Protein AF-A0A559JJ07-F1 (afdb_monomer_lite)

pLDDT: mean 85.19, std 14.71, range [38.12, 97.06]

Secondary structure (DSSP, 8-state):
------SS-EEEEEE-TTSSEEEETTEEEE--TT-EES--STTPPPPPTTTB-SS--TT-EEEEE-SS-GGGSEEE-SEEEEEEPPP-

Structure (mmCIF, N/CA/C/O backbone):
data_AF-A0A559JJ07-F1
#
_entry.id   AF-A0A559JJ07-F1
#
loop_
_atom_site.group_PDB
_atom_site.id
_atom_site.type_symbol
_atom_site.label_atom_id
_atom_site.label_alt_id
_atom_site.label_comp_id
_atom_site.label_asym_id
_atom_site.label_entity_id
_atom_site.label_seq_id
_atom_site.pdbx_PDB_ins_code
_atom_site.Cartn_x
_atom_site.Cartn_y
_atom_site.Cartn_z
_atom_site.occupancy
_atom_site.B_iso_or_equiv
_atom_site.auth_seq_id
_atom_site.auth_comp_id
_atom_site.auth_asym_id
_atom_site.auth_atom_id
_atom_site.pdbx_PDB_model_num
ATOM 1 N N . MET A 1 1 ? 9.954 -14.310 -11.085 1.00 41.25 1 MET A N 1
ATOM 2 C CA . MET A 1 1 ? 8.523 -13.990 -11.253 1.00 41.25 1 MET A C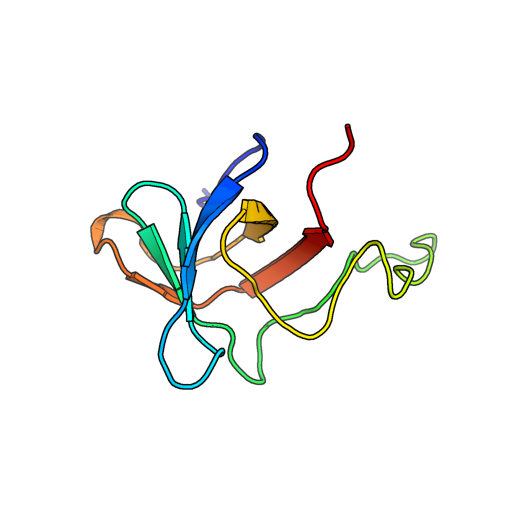A 1
ATOM 3 C C . MET A 1 1 ? 8.213 -12.942 -10.206 1.00 41.25 1 MET A C 1
ATOM 5 O O . MET A 1 1 ? 8.477 -13.205 -9.043 1.00 41.25 1 MET A O 1
ATOM 9 N N . TYR A 1 2 ? 7.826 -11.737 -10.616 1.00 41.03 2 TYR A N 1
ATOM 10 C CA . TYR A 1 2 ? 7.390 -10.699 -9.682 1.00 41.03 2 TYR A CA 1
ATOM 11 C C . TYR A 1 2 ? 5.932 -11.004 -9.338 1.00 41.03 2 TYR A C 1
ATOM 13 O O . TYR A 1 2 ? 5.136 -11.171 -10.258 1.00 41.03 2 TYR A O 1
ATOM 21 N N . ASN A 1 3 ? 5.598 -11.145 -8.054 1.00 43.53 3 ASN A N 1
ATOM 22 C CA . ASN A 1 3 ? 4.214 -11.327 -7.624 1.00 43.53 3 ASN A CA 1
ATOM 23 C C . ASN A 1 3 ? 3.509 -9.970 -7.662 1.00 43.53 3 ASN A C 1
ATOM 25 O O . ASN A 1 3 ? 3.399 -9.268 -6.663 1.00 43.53 3 ASN A O 1
ATOM 29 N N . SER A 1 4 ? 3.063 -9.570 -8.844 1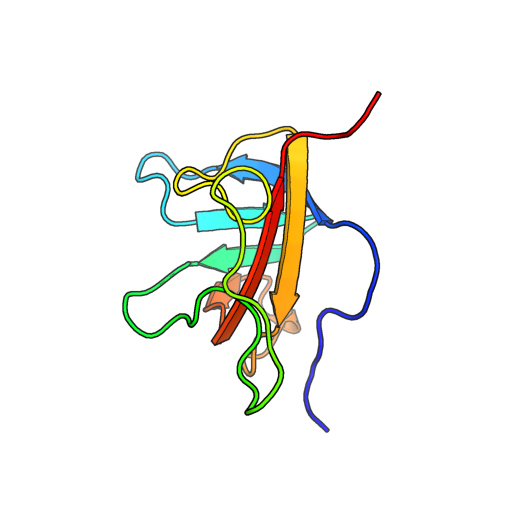.00 47.88 4 SER A N 1
ATOM 30 C CA . SER A 1 4 ? 2.143 -8.457 -9.001 1.00 47.88 4 SER A CA 1
ATOM 31 C C . SER A 1 4 ? 0.794 -8.839 -8.371 1.00 47.88 4 SER A C 1
ATOM 33 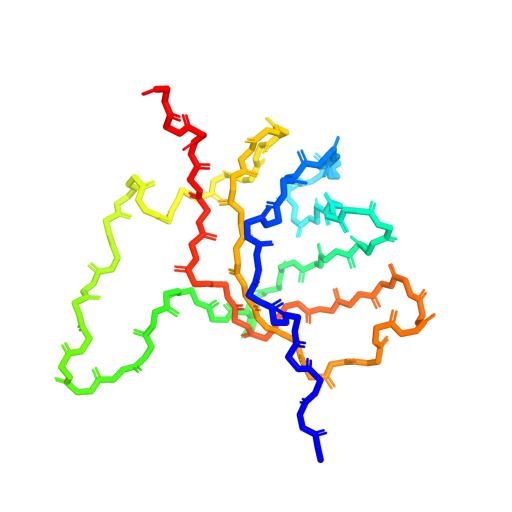O O . SER A 1 4 ? 0.252 -9.908 -8.648 1.00 47.88 4 SER A O 1
ATOM 35 N N . PHE A 1 5 ?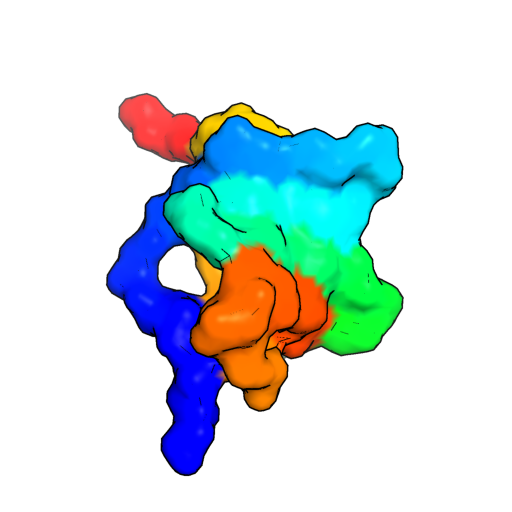 0.227 -7.973 -7.521 1.00 52.31 5 PHE A N 1
ATOM 36 C CA . PHE A 1 5 ? -1.211 -8.024 -7.235 1.00 52.31 5 PHE A CA 1
ATOM 37 C C . PHE A 1 5 ? -1.892 -7.482 -8.500 1.00 52.31 5 PHE A C 1
ATOM 39 O O . PHE A 1 5 ? -2.168 -6.290 -8.620 1.00 52.31 5 PHE A O 1
ATOM 46 N N . GLU A 1 6 ? -1.975 -8.320 -9.539 1.00 48.50 6 GLU A N 1
ATOM 47 C CA . GLU A 1 6 ? -2.452 -7.880 -10.844 1.00 48.50 6 GLU A CA 1
ATOM 48 C C . GLU A 1 6 ? -3.926 -7.507 -10.783 1.00 48.50 6 GLU A C 1
ATOM 50 O O . GLU A 1 6 ? -4.801 -8.336 -10.555 1.00 48.50 6 GLU A O 1
ATOM 55 N N . HIS A 1 7 ? -4.148 -6.226 -11.070 1.00 39.09 7 HIS A N 1
ATOM 56 C CA . HIS A 1 7 ? -5.130 -5.795 -12.051 1.00 39.09 7 HIS A CA 1
ATOM 57 C C . HIS A 1 7 ? -6.562 -6.237 -11.750 1.00 39.09 7 HIS A C 1
ATOM 59 O O . HIS A 1 7 ? -7.140 -7.017 -12.494 1.00 39.09 7 HIS A O 1
ATOM 65 N N . ASN A 1 8 ? -7.123 -5.719 -10.660 1.00 38.12 8 ASN A N 1
ATOM 66 C CA . ASN A 1 8 ? -8.529 -5.326 -10.561 1.00 38.12 8 ASN A CA 1
ATOM 67 C C . ASN A 1 8 ? -8.715 -4.595 -9.231 1.00 38.12 8 ASN A C 1
ATOM 69 O O . ASN A 1 8 ? -8.588 -5.212 -8.177 1.00 38.12 8 ASN A O 1
ATOM 73 N N . ASP A 1 9 ? -8.947 -3.286 -9.310 1.00 60.97 9 ASP A N 1
ATOM 74 C CA . ASP A 1 9 ? -9.681 -2.452 -8.353 1.00 60.97 9 ASP A CA 1
ATOM 75 C C . ASP A 1 9 ? -9.825 -3.043 -6.946 1.00 60.97 9 ASP A C 1
ATOM 77 O O . ASP A 1 9 ? -10.896 -3.495 -6.530 1.00 60.97 9 ASP A O 1
ATOM 81 N N . GLY A 1 10 ? -8.717 -3.060 -6.205 1.00 78.94 10 GLY A N 1
ATOM 82 C CA . GLY A 1 10 ? -8.736 -3.490 -4.824 1.00 78.94 10 GLY A CA 1
ATOM 83 C C . GLY A 1 10 ? -9.613 -2.535 -4.035 1.00 78.94 10 GLY A C 1
ATOM 84 O O . GLY A 1 10 ? -9.260 -1.372 -3.880 1.00 78.94 10 GLY A O 1
ATOM 85 N N . VAL A 1 11 ? -10.763 -2.995 -3.548 1.00 91.88 11 VAL A N 1
ATOM 86 C CA . VAL A 1 11 ? -11.591 -2.176 -2.662 1.00 91.88 11 VAL A CA 1
ATOM 87 C C . VAL A 1 11 ? -11.046 -2.323 -1.253 1.00 91.88 11 VAL A C 1
ATOM 89 O O . VAL A 1 11 ? -10.982 -3.433 -0.716 1.00 91.88 11 VAL A O 1
ATOM 92 N N . ILE A 1 12 ? -10.671 -1.205 -0.642 1.00 94.50 12 ILE A N 1
ATOM 93 C CA . ILE A 1 12 ? -10.246 -1.196 0.753 1.00 94.50 12 ILE A CA 1
ATOM 94 C C . ILE A 1 12 ? -11.437 -1.573 1.631 1.00 94.50 12 ILE A C 1
ATOM 96 O O . ILE A 1 12 ? -12.419 -0.834 1.709 1.00 94.50 12 ILE A O 1
ATOM 100 N N . SER A 1 13 ? -11.352 -2.710 2.314 1.00 95.94 13 SER A N 1
ATOM 101 C CA . SER A 1 13 ? -12.392 -3.168 3.241 1.00 95.94 13 SER A CA 1
ATOM 102 C C . SER A 1 13 ? -12.138 -2.717 4.676 1.00 95.94 13 SER A C 1
ATOM 104 O O . SER A 1 13 ? -13.072 -2.602 5.463 1.00 95.94 13 SER A O 1
ATOM 106 N N . GLU A 1 14 ? -10.877 -2.474 5.029 1.00 96.75 14 GLU A N 1
ATOM 107 C CA . GLU A 1 14 ? -10.458 -2.099 6.378 1.00 96.75 14 GLU A CA 1
ATOM 108 C C . GLU A 1 14 ? -9.206 -1.221 6.320 1.00 96.75 14 GLU A C 1
ATOM 110 O O . GLU A 1 14 ? -8.375 -1.387 5.428 1.00 96.75 14 GLU A O 1
ATOM 115 N N . VAL A 1 15 ? -9.063 -0.300 7.274 1.00 97.06 15 VAL A N 1
ATOM 116 C CA . VAL A 1 15 ? -7.879 0.552 7.445 1.00 97.06 15 VAL A CA 1
ATOM 117 C C . VAL A 1 15 ? -7.434 0.459 8.901 1.00 97.06 15 VAL A C 1
ATOM 119 O O . VAL A 1 15 ? -8.266 0.493 9.809 1.00 97.06 15 VAL A O 1
ATOM 122 N N . SER A 1 16 ? -6.131 0.324 9.134 1.00 96.62 16 SER A N 1
ATOM 123 C CA . SER A 1 16 ? -5.561 0.296 10.479 1.00 96.62 16 SER A CA 1
ATOM 124 C C . SER A 1 16 ? -5.760 1.631 11.200 1.00 96.62 16 SER A C 1
ATOM 126 O O . SER A 1 16 ? -5.889 2.687 10.586 1.00 96.62 16 SER A O 1
ATOM 128 N N . ALA A 1 17 ? -5.724 1.605 12.533 1.00 94.62 17 ALA A N 1
ATOM 129 C CA . ALA A 1 17 ? -5.917 2.805 13.351 1.00 94.62 17 ALA A CA 1
ATOM 130 C C . ALA A 1 17 ? -4.880 3.918 13.090 1.00 94.62 17 ALA A C 1
ATOM 132 O O . ALA A 1 17 ? -5.164 5.087 13.335 1.00 94.62 17 ALA A O 1
ATOM 133 N N . ASP A 1 18 ? -3.685 3.567 12.605 1.00 93.75 18 ASP A N 1
ATOM 134 C CA . ASP A 1 18 ? -2.631 4.520 12.240 1.00 93.75 18 ASP A CA 1
ATOM 135 C C . ASP A 1 18 ? -2.716 5.012 10.783 1.00 93.75 18 ASP A C 1
ATOM 137 O O . ASP A 1 18 ? -1.905 5.844 10.377 1.00 93.75 18 ASP A O 1
ATOM 141 N N . GLY A 1 19 ? -3.669 4.501 9.995 1.00 93.88 19 GLY A N 1
ATOM 142 C CA . GLY A 1 19 ? -3.874 4.860 8.590 1.00 93.88 19 GLY A CA 1
ATOM 143 C C . GLY A 1 19 ? -2.778 4.384 7.632 1.00 93.88 19 GLY A C 1
ATOM 144 O O . GLY A 1 19 ? -2.808 4.745 6.458 1.00 93.88 19 GLY A O 1
ATOM 145 N N . LYS A 1 20 ? -1.800 3.602 8.107 1.00 94.75 20 LYS A N 1
ATOM 146 C CA . LYS A 1 20 ? -0.649 3.156 7.301 1.00 94.75 20 LYS A CA 1
ATOM 147 C C . LYS A 1 20 ? -0.842 1.791 6.674 1.00 94.75 20 LYS A C 1
ATOM 149 O O . LYS A 1 20 ? -0.067 1.420 5.802 1.00 94.75 20 LYS A O 1
ATOM 154 N N . SER A 1 21 ? -1.834 1.033 7.124 1.00 96.06 21 SER A N 1
ATOM 155 C CA . SER A 1 21 ? -2.147 -0.274 6.568 1.00 96.06 21 SER A CA 1
ATOM 156 C C . SER A 1 21 ? -3.609 -0.346 6.175 1.00 96.06 21 SER A C 1
ATOM 158 O O . SER A 1 21 ? -4.476 0.241 6.820 1.00 96.06 21 SER A O 1
ATOM 160 N N . PHE A 1 22 ? -3.894 -1.100 5.128 1.00 96.06 22 PHE A N 1
ATOM 161 C CA . PHE A 1 22 ? -5.250 -1.319 4.661 1.00 96.06 22 PHE A CA 1
ATOM 162 C C . PHE A 1 22 ? -5.416 -2.748 4.161 1.00 96.06 22 PHE A C 1
ATOM 164 O O . PHE A 1 22 ? -4.448 -3.407 3.774 1.00 96.06 22 PHE A O 1
ATOM 171 N N . LYS A 1 23 ? -6.651 -3.241 4.191 1.00 94.81 23 LYS A N 1
ATOM 172 C CA . LYS A 1 23 ? -6.995 -4.587 3.743 1.00 94.81 23 LYS A CA 1
ATOM 173 C C . LYS A 1 23 ? -7.689 -4.536 2.388 1.00 94.81 23 LYS A C 1
ATOM 175 O O . LYS A 1 23 ? -8.658 -3.796 2.224 1.00 94.81 23 LYS A O 1
ATOM 180 N N . VAL A 1 24 ? -7.212 -5.347 1.448 1.00 91.62 24 VAL A N 1
ATOM 181 C CA . VAL A 1 24 ? -7.839 -5.597 0.144 1.00 91.62 24 VAL A CA 1
ATOM 182 C C . VAL A 1 24 ? -8.097 -7.093 0.029 1.00 91.62 24 VAL A C 1
ATOM 184 O O . VAL A 1 24 ? -7.162 -7.897 0.014 1.00 91.62 24 VAL A O 1
ATOM 187 N N . GLY A 1 25 ? -9.373 -7.480 -0.018 1.00 90.00 25 GLY A N 1
ATOM 188 C CA . GLY A 1 25 ? -9.764 -8.885 0.098 1.00 90.00 25 GLY A CA 1
ATOM 189 C 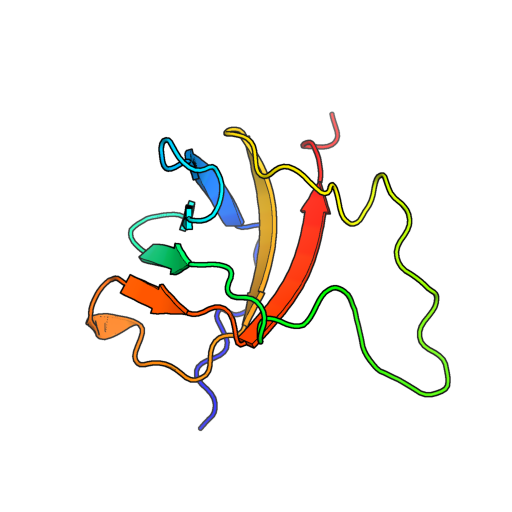C . GLY A 1 25 ? -9.263 -9.484 1.417 1.00 90.00 25 GLY A C 1
ATOM 190 O O . GLY A 1 25 ? -9.634 -9.026 2.500 1.00 90.00 25 GLY A O 1
ATOM 191 N N . ASP A 1 26 ? -8.386 -10.485 1.327 1.00 89.88 26 ASP A N 1
ATOM 192 C CA . ASP A 1 26 ? -7.752 -11.116 2.491 1.00 89.88 26 ASP A CA 1
ATOM 193 C C . ASP A 1 26 ? -6.330 -10.636 2.789 1.00 89.88 26 ASP A C 1
ATOM 195 O O . ASP A 1 26 ? -5.766 -11.006 3.820 1.00 89.88 26 ASP A O 1
ATOM 199 N N . LEU A 1 27 ? -5.774 -9.764 1.948 1.00 91.88 27 LEU A N 1
ATOM 200 C CA . LEU A 1 27 ? -4.412 -9.278 2.095 1.00 91.88 27 LEU A CA 1
ATOM 201 C C . LEU A 1 27 ? -4.372 -7.952 2.857 1.00 91.88 27 LEU A C 1
ATOM 203 O O . LEU A 1 27 ? -5.022 -6.978 2.477 1.00 91.88 27 LEU A O 1
ATOM 207 N N . TRP A 1 28 ? -3.545 -7.901 3.897 1.00 94.94 28 TRP A N 1
ATOM 208 C CA . TRP A 1 28 ? -3.136 -6.657 4.539 1.00 94.94 28 TRP A CA 1
ATOM 209 C C . TRP A 1 28 ? -1.912 -6.073 3.847 1.00 94.94 28 TRP A C 1
ATOM 211 O O . TRP A 1 28 ? -0.885 -6.736 3.701 1.00 94.94 28 TRP A O 1
ATOM 221 N N . VAL A 1 29 ? -2.013 -4.807 3.472 1.00 94.62 29 VAL A N 1
ATOM 222 C CA . VAL A 1 29 ? -0.962 -4.049 2.802 1.00 94.62 29 VAL A CA 1
ATOM 223 C C . VAL A 1 29 ? -0.524 -2.920 3.720 1.00 94.62 29 VAL A C 1
ATOM 225 O O . VAL A 1 29 ? -1.361 -2.163 4.201 1.00 94.62 29 VAL A O 1
ATOM 228 N N . THR A 1 30 ? 0.780 -2.805 3.956 1.00 95.88 30 THR A N 1
ATOM 229 C CA . THR A 1 30 ? 1.386 -1.738 4.763 1.00 95.88 30 THR A CA 1
ATOM 230 C C . THR A 1 30 ? 2.124 -0.766 3.852 1.00 95.88 30 THR A C 1
ATOM 232 O O . THR A 1 30 ? 2.951 -1.175 3.036 1.00 95.88 30 THR A O 1
ATOM 235 N N . VAL A 1 31 ? 1.844 0.524 4.001 1.00 94.88 31 VAL A N 1
ATOM 236 C CA . VAL A 1 31 ? 2.546 1.618 3.332 1.00 94.88 31 VAL A CA 1
ATOM 237 C C . VAL A 1 31 ? 3.659 2.106 4.247 1.00 94.88 31 VAL A C 1
ATOM 239 O O . VAL A 1 31 ? 3.427 2.556 5.373 1.00 94.88 31 VAL A O 1
ATOM 242 N N . THR A 1 32 ? 4.889 2.003 3.762 1.00 94.50 32 THR A N 1
ATOM 243 C CA . THR A 1 32 ? 6.097 2.405 4.481 1.00 94.50 32 THR A CA 1
ATOM 244 C C . THR A 1 32 ? 6.685 3.668 3.845 1.00 94.50 32 THR A C 1
ATOM 246 O O . THR A 1 32 ? 6.287 4.055 2.746 1.00 94.50 32 THR A O 1
ATOM 249 N N . PRO A 1 33 ? 7.664 4.327 4.488 1.00 93.81 33 PRO A N 1
ATOM 250 C CA . PRO A 1 33 ? 8.397 5.428 3.859 1.00 93.81 33 PRO A CA 1
ATOM 251 C C . PRO A 1 33 ? 9.140 5.039 2.568 1.00 93.81 33 PRO A C 1
ATOM 253 O O . PRO A 1 33 ? 9.533 5.919 1.811 1.00 93.81 33 PRO A O 1
ATOM 256 N N . GLU A 1 34 ? 9.358 3.742 2.333 1.00 92.44 34 GLU A N 1
ATOM 257 C CA . GLU A 1 34 ? 10.003 3.212 1.126 1.00 92.44 34 GLU A CA 1
ATOM 258 C C . GLU A 1 34 ? 8.994 2.924 0.007 1.00 92.44 34 GLU A C 1
ATOM 260 O O . GLU A 1 34 ? 9.388 2.757 -1.150 1.00 92.44 34 GLU A O 1
ATOM 265 N N . THR A 1 35 ? 7.699 2.872 0.337 1.00 92.06 35 THR A N 1
ATOM 266 C CA . THR A 1 35 ? 6.632 2.682 -0.640 1.00 92.06 35 THR A CA 1
ATOM 267 C C . THR A 1 35 ? 6.609 3.862 -1.596 1.00 92.06 35 THR A C 1
ATOM 269 O O . THR A 1 35 ? 6.421 5.017 -1.207 1.00 92.06 35 THR A O 1
ATOM 272 N N . LYS A 1 36 ? 6.773 3.561 -2.879 1.00 91.31 36 LYS A N 1
ATOM 273 C CA . LYS A 1 36 ? 6.634 4.554 -3.934 1.00 91.31 36 LYS A CA 1
ATOM 274 C C . LYS A 1 36 ? 5.157 4.886 -4.165 1.00 91.31 36 LYS A C 1
ATOM 276 O O . LYS A 1 36 ? 4.270 4.066 -3.926 1.00 91.31 36 LYS A O 1
ATOM 281 N N . MET A 1 37 ? 4.909 6.111 -4.613 1.00 90.38 37 MET A N 1
ATOM 282 C CA . MET A 1 37 ? 3.572 6.668 -4.787 1.00 90.38 37 MET A CA 1
ATOM 283 C C . MET A 1 37 ? 3.443 7.201 -6.218 1.00 90.38 37 MET A C 1
ATOM 285 O O . MET A 1 37 ? 4.151 8.131 -6.601 1.00 90.38 37 MET A O 1
ATOM 289 N N . GLY A 1 38 ? 2.532 6.620 -6.998 1.00 87.62 38 GLY A N 1
ATOM 290 C CA . GLY A 1 38 ? 2.297 6.937 -8.404 1.00 87.62 38 GLY A CA 1
ATOM 291 C C . GLY A 1 38 ? 3.037 6.018 -9.382 1.00 87.62 38 GLY A C 1
ATOM 292 O O . GLY A 1 38 ? 3.516 4.936 -9.041 1.00 87.62 38 GLY A O 1
ATOM 293 N N . ILE A 1 39 ? 3.086 6.437 -10.646 1.00 82.88 39 ILE A N 1
ATOM 294 C CA . ILE A 1 39 ? 3.795 5.727 -11.717 1.00 82.88 39 ILE A CA 1
ATOM 295 C C . ILE A 1 39 ? 5.115 6.452 -11.991 1.00 82.88 39 ILE A C 1
ATOM 297 O O . ILE A 1 39 ? 5.115 7.649 -12.266 1.00 82.88 39 ILE A O 1
ATOM 301 N N . ASP A 1 40 ? 6.225 5.713 -11.967 1.00 78.75 40 ASP A N 1
ATOM 302 C CA . ASP A 1 40 ? 7.533 6.210 -12.398 1.00 78.75 40 ASP A CA 1
ATOM 303 C C . ASP A 1 40 ? 7.673 6.082 -13.926 1.00 78.75 40 ASP A C 1
ATOM 305 O O . ASP A 1 40 ? 7.363 5.039 -14.507 1.00 78.75 40 ASP A O 1
ATOM 309 N N . GLY A 1 41 ? 8.196 7.112 -14.595 1.00 76.56 41 GLY A N 1
ATOM 310 C CA . GLY A 1 41 ? 8.548 7.037 -16.014 1.00 76.56 41 GLY A CA 1
ATOM 311 C C . GLY A 1 41 ? 8.882 8.399 -16.626 1.00 76.56 41 GLY A C 1
ATOM 312 O O . GLY A 1 41 ? 8.359 9.413 -16.172 1.00 76.56 41 GLY A O 1
ATOM 313 N N . PRO A 1 42 ? 9.711 8.455 -17.686 1.00 78.31 42 PRO A N 1
ATOM 314 C CA . PRO A 1 42 ? 10.115 9.721 -18.310 1.00 78.31 42 PRO A CA 1
ATOM 315 C C . PRO A 1 42 ? 8.940 10.496 -18.928 1.00 78.31 42 PRO A C 1
ATOM 317 O O . PRO A 1 42 ? 9.046 11.694 -19.164 1.00 78.31 42 PRO A O 1
ATOM 320 N N . THR A 1 43 ? 7.827 9.810 -19.193 1.00 85.25 43 THR A N 1
ATOM 321 C CA . THR A 1 43 ? 6.585 10.375 -19.734 1.00 85.25 43 THR A CA 1
ATOM 322 C C . THR A 1 43 ? 5.412 10.248 -18.761 1.00 85.25 43 THR A C 1
ATOM 324 O O . THR A 1 43 ? 4.273 10.490 -19.158 1.00 85.25 43 THR A O 1
ATOM 327 N N . ALA A 1 44 ? 5.649 9.808 -17.520 1.00 82.25 44 ALA A N 1
ATOM 328 C CA . ALA A 1 44 ? 4.586 9.651 -16.539 1.00 82.25 44 ALA A CA 1
ATOM 329 C C . ALA A 1 44 ? 4.119 11.033 -16.068 1.00 82.25 44 ALA A C 1
ATOM 331 O O . ALA A 1 44 ? 4.922 11.865 -15.642 1.00 82.25 44 ALA A O 1
ATOM 332 N N . ALA A 1 45 ? 2.815 11.283 -16.163 1.00 81.06 45 ALA A N 1
ATOM 333 C CA . ALA A 1 45 ? 2.227 12.464 -15.555 1.00 81.06 45 ALA A CA 1
ATOM 334 C C . ALA A 1 45 ? 2.265 12.322 -14.028 1.00 81.06 45 ALA A C 1
ATOM 336 O O . ALA A 1 45 ? 2.104 11.221 -13.497 1.00 81.06 45 ALA A O 1
ATOM 337 N N . ALA A 1 46 ? 2.446 13.442 -13.326 1.00 81.44 46 ALA A N 1
ATOM 338 C CA . ALA A 1 46 ? 2.278 13.449 -11.882 1.00 81.44 46 ALA A CA 1
ATOM 339 C C . ALA A 1 46 ? 0.830 13.041 -11.543 1.00 81.44 46 ALA A C 1
ATOM 341 O O . ALA A 1 46 ? -0.097 13.562 -12.175 1.00 81.44 46 ALA A O 1
ATOM 342 N N . PRO A 1 47 ? 0.616 12.124 -10.583 1.00 83.12 47 PRO A N 1
ATOM 343 C CA . PRO A 1 47 ? -0.730 11.751 -10.173 1.00 83.12 47 PRO A CA 1
ATOM 344 C C . PRO A 1 47 ? -1.450 12.968 -9.583 1.00 83.12 47 PRO A C 1
ATOM 346 O O . PRO A 1 47 ? -0.847 13.769 -8.864 1.00 83.12 47 PRO A O 1
ATOM 349 N N . SER A 1 48 ? -2.743 13.115 -9.880 1.00 86.25 48 SER A N 1
ATOM 350 C CA . SER A 1 48 ? -3.565 14.142 -9.232 1.00 86.25 48 SER A CA 1
ATOM 351 C C . SER A 1 48 ? -3.840 13.777 -7.768 1.00 86.25 48 SER A C 1
ATOM 353 O O . SER A 1 48 ? -3.786 12.606 -7.387 1.00 86.25 48 SER A O 1
ATOM 355 N N . GLU A 1 49 ? -4.186 14.767 -6.936 1.00 86.56 49 GLU A N 1
ATOM 356 C CA . GLU A 1 49 ? -4.572 14.509 -5.536 1.00 86.56 49 GLU A CA 1
ATOM 357 C C . GLU A 1 49 ? -5.836 13.640 -5.422 1.00 86.56 49 GLU A C 1
ATOM 359 O O . GLU A 1 49 ? -6.019 12.942 -4.428 1.00 86.56 49 GLU A O 1
ATOM 364 N N . GLU A 1 50 ? -6.690 13.648 -6.449 1.00 86.69 50 GLU A N 1
ATOM 365 C CA . GLU A 1 50 ? -7.861 12.772 -6.537 1.00 86.69 50 GLU A CA 1
ATOM 366 C C . GLU A 1 50 ? -7.485 11.340 -6.926 1.00 86.69 50 GLU A C 1
ATOM 368 O O . GLU A 1 50 ? -8.093 10.397 -6.421 1.00 86.69 50 GLU A O 1
ATOM 373 N N . GLN A 1 51 ? -6.483 11.180 -7.800 1.00 87.25 51 GLN A N 1
ATOM 374 C CA . GLN A 1 51 ? -5.988 9.881 -8.254 1.00 87.25 51 GLN A CA 1
ATOM 375 C C . GLN A 1 51 ? -5.192 9.155 -7.162 1.00 87.25 51 GLN A C 1
ATOM 377 O O . GLN A 1 51 ? -5.189 7.923 -7.088 1.00 87.25 51 GLN A O 1
ATOM 382 N N . LEU A 1 52 ? -4.486 9.919 -6.331 1.00 91.31 52 LEU A N 1
ATOM 383 C CA . LEU A 1 52 ? -3.627 9.401 -5.280 1.00 91.31 52 LEU A CA 1
ATOM 384 C C . LEU A 1 52 ? -3.876 10.158 -3.978 1.00 91.31 52 LEU A C 1
ATOM 386 O O . LEU A 1 52 ? -3.068 10.979 -3.534 1.00 91.31 52 LEU A O 1
ATOM 390 N N . GLN A 1 53 ? -5.022 9.869 -3.365 1.00 92.25 53 GLN A N 1
ATOM 391 C CA . GLN A 1 53 ? -5.391 10.448 -2.082 1.00 92.25 53 GLN A CA 1
ATOM 392 C C . GLN A 1 53 ? -4.365 10.057 -1.012 1.00 92.25 53 GLN A C 1
ATOM 394 O O . GLN A 1 53 ? -3.930 8.907 -0.927 1.00 92.25 53 GLN A O 1
ATOM 399 N N . LYS A 1 54 ? -3.987 11.022 -0.167 1.00 88.81 54 LYS A N 1
ATOM 400 C CA . LYS A 1 54 ? -2.989 10.821 0.902 1.00 88.81 54 LYS A CA 1
ATOM 401 C C . LYS A 1 54 ? -3.489 9.899 2.015 1.00 88.81 54 LYS A C 1
ATOM 403 O O . LYS A 1 54 ? -2.689 9.251 2.679 1.00 88.81 54 LYS A O 1
ATOM 408 N N . GLU A 1 55 ? -4.799 9.877 2.231 1.00 92.88 55 GLU A N 1
ATOM 409 C CA . GLU A 1 55 ? -5.452 9.050 3.240 1.00 92.88 55 GLU A CA 1
ATOM 410 C C . GLU A 1 55 ? -6.109 7.846 2.568 1.00 92.88 55 GLU A C 1
ATOM 412 O O . GLU A 1 55 ? -6.904 8.012 1.645 1.00 92.88 55 GLU A O 1
ATOM 417 N N . PHE A 1 56 ? -5.820 6.645 3.060 1.00 94.81 56 PHE A N 1
ATOM 418 C CA . PHE A 1 56 ? -6.530 5.433 2.664 1.00 94.81 56 PHE A CA 1
ATOM 419 C C . PHE A 1 56 ? -7.835 5.326 3.449 1.00 94.81 56 PHE A C 1
ATOM 421 O O . PHE A 1 56 ? -7.842 5.466 4.675 1.00 94.81 56 PHE A O 1
ATOM 428 N N . LYS A 1 57 ? -8.949 5.088 2.754 1.00 95.50 57 LYS A N 1
ATOM 429 C CA . LYS A 1 57 ? -10.284 4.994 3.361 1.00 95.50 57 LYS A CA 1
ATOM 430 C C . LYS A 1 57 ? -10.999 3.739 2.900 1.00 95.50 57 LYS A C 1
ATOM 432 O O . LYS A 1 57 ? -10.844 3.298 1.764 1.00 95.50 57 LYS A O 1
ATOM 437 N N . VAL A 1 58 ? -11.833 3.192 3.783 1.00 95.50 58 VAL A N 1
ATOM 438 C CA . VAL A 1 58 ? -12.735 2.090 3.430 1.00 95.50 58 VAL A CA 1
ATOM 439 C C . VAL A 1 58 ? -13.606 2.508 2.245 1.00 95.50 58 VAL A C 1
ATOM 441 O O . VAL A 1 58 ? -14.173 3.601 2.233 1.00 95.50 58 VAL A O 1
ATOM 444 N N . GLY A 1 59 ? -13.684 1.636 1.244 1.00 93.56 59 GLY A N 1
ATOM 445 C CA . GLY A 1 59 ? -14.370 1.870 -0.021 1.00 93.56 59 GLY A CA 1
ATOM 446 C C . GLY A 1 59 ? -13.501 2.489 -1.115 1.00 93.56 59 GLY A C 1
ATOM 447 O O . GLY A 1 59 ? -13.950 2.517 -2.256 1.00 93.56 59 GLY A O 1
ATOM 448 N N . ASN A 1 60 ? -12.282 2.963 -0.822 1.00 94.00 60 ASN A N 1
ATOM 449 C CA . ASN A 1 60 ? -11.376 3.420 -1.876 1.00 94.00 60 ASN A CA 1
ATOM 450 C C . ASN A 1 60 ? -10.973 2.271 -2.802 1.00 94.00 60 ASN A C 1
ATOM 452 O O . ASN A 1 60 ? -10.804 1.133 -2.363 1.00 94.00 60 ASN A O 1
ATOM 456 N N . ILE A 1 61 ? -10.788 2.613 -4.073 1.00 92.25 61 ILE A N 1
ATOM 457 C CA . ILE A 1 61 ? -10.186 1.769 -5.092 1.00 92.25 61 ILE A CA 1
ATOM 458 C C . ILE A 1 61 ? -8.683 2.021 -5.065 1.00 92.25 61 ILE A C 1
ATOM 460 O O . ILE A 1 61 ? -8.228 3.144 -5.304 1.00 92.25 61 ILE A O 1
ATOM 464 N N . VAL A 1 62 ? -7.927 0.976 -4.744 1.00 91.88 62 VAL A N 1
ATOM 465 C CA . VAL A 1 62 ? -6.472 1.006 -4.628 1.00 91.88 62 VAL A CA 1
ATOM 466 C C . VAL A 1 62 ? -5.851 -0.031 -5.552 1.00 91.88 62 VAL A C 1
ATOM 468 O O . VAL A 1 62 ? -6.358 -1.138 -5.745 1.00 91.88 62 VAL A O 1
ATOM 471 N N . SER A 1 63 ? -4.708 0.328 -6.114 1.00 89.31 63 SER A N 1
ATOM 472 C CA . SER A 1 63 ? -3.883 -0.557 -6.920 1.00 89.31 63 SER A CA 1
ATOM 473 C C . SER A 1 63 ? -2.418 -0.288 -6.637 1.00 89.31 63 SER A C 1
ATOM 475 O O . SER A 1 63 ? -2.005 0.822 -6.292 1.00 89.31 63 SER A O 1
ATOM 477 N N . GLY A 1 64 ? -1.615 -1.329 -6.774 1.00 88.94 64 GLY A N 1
ATOM 478 C CA . GLY A 1 64 ? -0.210 -1.290 -6.426 1.00 88.94 64 GLY A CA 1
ATOM 479 C C . GLY A 1 64 ? 0.454 -2.622 -6.701 1.00 88.94 64 GLY A C 1
ATOM 480 O O . GLY A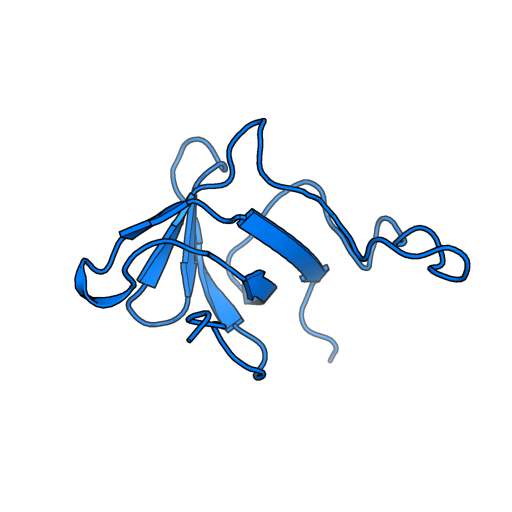 1 64 ? -0.161 -3.551 -7.225 1.00 88.94 64 GLY A O 1
ATOM 481 N N . PHE A 1 65 ? 1.717 -2.720 -6.319 1.00 87.25 65 PHE A N 1
ATOM 482 C CA . PHE A 1 65 ? 2.422 -3.988 -6.301 1.00 87.25 65 PHE A CA 1
ATOM 483 C C . PHE A 1 65 ? 3.298 -4.107 -5.061 1.00 87.25 65 PHE A C 1
ATOM 485 O O . PHE A 1 65 ? 3.692 -3.118 -4.434 1.00 87.25 65 PHE A O 1
ATOM 492 N N . THR A 1 66 ? 3.616 -5.350 -4.735 1.00 87.94 66 THR A N 1
ATOM 493 C CA . THR A 1 66 ? 4.572 -5.721 -3.702 1.00 87.94 66 THR A CA 1
ATOM 494 C C . THR A 1 66 ? 5.565 -6.722 -4.282 1.00 87.94 66 THR A C 1
ATOM 496 O O . THR A 1 66 ? 5.263 -7.429 -5.242 1.00 87.94 66 THR A O 1
ATOM 499 N N . THR A 1 67 ? 6.765 -6.769 -3.724 1.00 88.31 67 THR A N 1
ATOM 500 C CA . THR A 1 67 ? 7.736 -7.841 -3.968 1.00 88.31 67 THR A CA 1
ATOM 501 C C . THR A 1 67 ? 7.716 -8.911 -2.881 1.00 88.31 67 THR A C 1
ATOM 503 O O . THR A 1 67 ? 8.431 -9.904 -3.006 1.00 88.31 67 THR A O 1
ATOM 506 N N . ASP A 1 68 ? 6.931 -8.706 -1.825 1.00 87.38 68 ASP A N 1
ATOM 507 C CA . ASP A 1 68 ? 6.834 -9.620 -0.694 1.00 87.38 68 ASP A CA 1
ATOM 508 C C . ASP A 1 68 ? 5.979 -10.849 -1.043 1.00 87.38 68 ASP A C 1
ATOM 510 O O . ASP A 1 68 ? 5.200 -10.868 -2.003 1.00 87.38 68 ASP A O 1
ATOM 514 N N . ASP A 1 69 ? 6.108 -11.898 -0.231 1.00 86.56 69 ASP A N 1
ATOM 515 C CA . ASP A 1 69 ? 5.273 -13.087 -0.356 1.00 86.56 69 ASP A CA 1
ATOM 516 C C . ASP A 1 69 ? 3.855 -12.840 0.186 1.00 86.56 69 ASP A C 1
ATOM 518 O O . ASP A 1 69 ? 3.610 -12.785 1.396 1.00 86.56 69 ASP A O 1
ATOM 522 N N . VAL A 1 70 ? 2.902 -12.748 -0.742 1.00 85.50 70 VAL A N 1
ATOM 523 C CA . VAL A 1 70 ? 1.471 -12.552 -0.471 1.00 85.50 70 VAL A CA 1
ATOM 524 C C . VAL A 1 70 ? 0.821 -13.727 0.261 1.00 85.50 70 VAL A C 1
ATOM 526 O O . VAL A 1 70 ? -0.232 -13.543 0.871 1.00 85.50 70 VAL A O 1
ATOM 529 N N . SER A 1 71 ? 1.428 -14.921 0.251 1.00 85.50 71 SER A N 1
ATOM 530 C CA . SER A 1 71 ? 0.872 -16.108 0.919 1.00 85.50 71 SER A CA 1
ATOM 531 C C . SER A 1 71 ? 0.783 -15.950 2.442 1.00 85.50 71 SER A C 1
ATOM 533 O O . SER A 1 71 ? -0.038 -16.591 3.096 1.00 85.50 71 SER A O 1
ATOM 535 N N . SER A 1 72 ? 1.578 -15.037 3.003 1.00 86.50 72 SER A N 1
ATOM 536 C CA . SER A 1 72 ? 1.564 -14.670 4.420 1.00 86.50 72 SER A CA 1
ATOM 537 C C . SER A 1 72 ? 0.315 -13.883 4.850 1.00 86.50 72 SER A C 1
ATOM 539 O O . SER A 1 72 ? 0.072 -13.719 6.048 1.00 86.50 72 SER A O 1
ATOM 541 N N . GLY A 1 73 ? -0.462 -13.356 3.894 1.00 88.44 73 GLY A N 1
ATOM 542 C CA . GLY A 1 73 ? -1.605 -12.478 4.150 1.00 88.44 73 GLY A CA 1
ATOM 543 C C . GLY A 1 73 ? -1.227 -11.056 4.586 1.00 88.44 73 GLY A C 1
ATOM 544 O O . GLY A 1 73 ? -2.122 -10.248 4.838 1.00 88.44 73 GLY A O 1
ATOM 545 N N . LYS A 1 74 ? 0.071 -10.727 4.679 1.00 92.94 74 LYS A N 1
ATOM 546 C CA . LYS A 1 74 ? 0.575 -9.401 5.064 1.00 92.94 74 LYS A CA 1
ATOM 547 C C . LYS A 1 74 ? 1.797 -9.023 4.239 1.00 92.94 74 LYS A C 1
ATOM 549 O O . LYS A 1 74 ? 2.779 -9.753 4.232 1.00 92.94 74 LYS A O 1
ATOM 554 N N . VAL A 1 75 ? 1.771 -7.858 3.609 1.00 93.38 75 VAL A N 1
ATOM 555 C CA . VAL A 1 75 ? 2.874 -7.389 2.761 1.00 93.38 75 VAL A CA 1
ATOM 556 C C . VAL A 1 75 ? 3.156 -5.910 2.964 1.00 93.38 75 VAL A C 1
ATOM 558 O O . VAL A 1 75 ? 2.269 -5.142 3.350 1.00 93.38 75 VAL A O 1
ATOM 561 N N . ASN A 1 76 ? 4.375 -5.494 2.637 1.00 94.94 76 ASN A N 1
ATOM 562 C CA . ASN A 1 76 ? 4.693 -4.088 2.431 1.00 94.94 76 ASN A CA 1
ATOM 563 C C . ASN A 1 76 ? 4.466 -3.724 0.964 1.00 94.94 76 ASN A C 1
ATOM 565 O O . ASN A 1 76 ? 4.896 -4.436 0.055 1.00 94.94 76 ASN A O 1
ATOM 569 N N . ALA A 1 77 ? 3.793 -2.608 0.705 1.00 92.94 77 ALA A N 1
ATOM 570 C CA . ALA A 1 77 ? 3.651 -2.104 -0.652 1.00 92.94 77 ALA A CA 1
ATOM 571 C C . ALA A 1 77 ? 5.009 -1.622 -1.173 1.00 92.94 77 ALA A C 1
ATOM 573 O O . ALA A 1 77 ? 5.663 -0.781 -0.555 1.00 92.94 77 ALA A O 1
ATOM 574 N N . THR A 1 78 ? 5.410 -2.103 -2.345 1.00 92.62 78 THR A N 1
ATOM 575 C CA . THR A 1 78 ? 6.577 -1.562 -3.049 1.00 92.62 78 THR A CA 1
ATOM 576 C C . THR A 1 78 ? 6.194 -0.285 -3.790 1.00 92.62 78 THR A C 1
ATOM 578 O O . THR A 1 78 ? 6.948 0.687 -3.788 1.00 92.62 78 THR A O 1
ATOM 581 N N . ASN A 1 79 ? 5.007 -0.261 -4.399 1.00 91.56 79 ASN A N 1
ATOM 582 C CA . ASN A 1 79 ? 4.466 0.928 -5.044 1.00 91.56 79 ASN A CA 1
ATOM 583 C C . ASN A 1 79 ? 2.939 0.924 -4.997 1.00 91.56 79 ASN A C 1
ATOM 585 O O . ASN A 1 79 ? 2.319 -0.120 -5.209 1.00 91.56 79 ASN A O 1
ATOM 589 N N . ILE A 1 80 ? 2.346 2.095 -4.794 1.00 91.69 80 ILE A N 1
ATOM 590 C CA . ILE A 1 80 ? 0.905 2.330 -4.902 1.00 91.69 80 ILE A CA 1
ATOM 591 C C . ILE A 1 80 ? 0.662 3.225 -6.111 1.00 91.69 80 ILE A C 1
ATOM 593 O O . ILE A 1 80 ? 1.155 4.348 -6.165 1.00 91.69 80 ILE A O 1
ATOM 597 N N . TYR A 1 81 ? -0.100 2.736 -7.084 1.00 90.31 81 TYR A N 1
ATOM 598 C CA . TYR A 1 81 ? -0.360 3.449 -8.334 1.00 90.31 81 TYR A CA 1
ATOM 599 C C . TYR A 1 81 ? -1.561 4.394 -8.239 1.00 90.31 81 TYR A C 1
ATOM 601 O O . TYR A 1 81 ? -1.560 5.445 -8.881 1.00 90.31 81 TYR A O 1
ATOM 609 N N . ASN A 1 82 ? -2.580 4.036 -7.455 1.00 90.94 82 ASN A N 1
ATOM 610 C CA . ASN A 1 82 ? -3.744 4.880 -7.195 1.00 90.94 82 ASN A CA 1
ATOM 611 C C . ASN A 1 82 ? -4.339 4.602 -5.807 1.00 90.94 82 ASN A C 1
ATOM 613 O O . ASN A 1 82 ? -4.129 3.539 -5.228 1.00 90.94 82 ASN A O 1
ATOM 617 N N . ASN A 1 83 ? -5.065 5.588 -5.290 1.00 93.19 83 ASN A N 1
ATOM 618 C CA . ASN A 1 83 ? -5.918 5.494 -4.111 1.00 93.19 83 ASN A CA 1
ATOM 619 C C . ASN A 1 83 ? -7.053 6.502 -4.310 1.00 93.19 83 ASN A C 1
ATOM 621 O O . ASN A 1 83 ? -6.843 7.704 -4.142 1.00 93.19 83 ASN A O 1
ATOM 625 N N . MET A 1 84 ? -8.214 6.027 -4.755 1.00 92.38 84 MET A N 1
ATOM 626 C CA . MET A 1 84 ? -9.300 6.883 -5.239 1.00 92.38 84 MET A CA 1
ATOM 627 C C . MET A 1 84 ? -10.621 6.537 -4.570 1.00 92.38 84 MET A C 1
ATOM 629 O O . MET A 1 84 ? -10.897 5.379 -4.270 1.00 92.38 84 MET A O 1
ATOM 633 N N . ALA A 1 85 ? -11.493 7.528 -4.402 1.00 90.38 85 ALA A N 1
ATOM 634 C CA . ALA A 1 85 ? -12.894 7.245 -4.116 1.00 90.38 85 ALA A CA 1
ATOM 635 C C . ALA A 1 85 ? -13.533 6.467 -5.290 1.00 90.38 85 ALA A C 1
ATOM 637 O O . ALA A 1 85 ? -13.155 6.695 -6.443 1.00 90.38 85 ALA A O 1
ATOM 638 N N . PRO A 1 86 ? -14.491 5.562 -5.027 1.00 83.69 86 PRO A N 1
ATOM 639 C CA . PRO A 1 86 ? -15.195 4.858 -6.091 1.00 83.69 86 PRO A CA 1
ATOM 640 C C . PRO A 1 86 ? -15.970 5.872 -6.942 1.00 83.69 86 PRO A C 1
ATOM 642 O O . PRO A 1 86 ? -16.649 6.750 -6.407 1.00 83.69 86 PRO A O 1
ATOM 645 N N . GLN A 1 87 ? -15.846 5.767 -8.264 1.00 71.12 87 GLN A N 1
ATOM 646 C CA . GLN A 1 87 ? -16.606 6.595 -9.201 1.00 71.12 87 GLN A CA 1
ATOM 647 C C . GLN A 1 87 ? -18.027 6.020 -9.311 1.00 71.12 87 GLN A C 1
ATOM 649 O O . GLN A 1 87 ? -18.183 4.811 -9.484 1.00 71.12 87 GLN A O 1
ATOM 654 N N . GLN A 1 88 ? -19.044 6.871 -9.131 1.00 59.72 88 GLN A N 1
ATOM 655 C CA . GLN A 1 88 ? -20.464 6.511 -9.257 1.00 59.72 88 GLN A CA 1
ATOM 656 C C . GLN A 1 88 ? -20.935 6.528 -10.709 1.00 59.72 88 GLN A C 1
ATOM 658 O O . GLN A 1 88 ? -20.447 7.393 -11.470 1.00 59.72 88 GLN A O 1
#

Foldseek 3Di:
DAPFPDDDFFAFQDADPVQQWTDGPQAIEGEDPQEAEADDDPPGDDADCQFAPPGADGGWGWGAGFRDDCVVSYGYTNYTHGTHHDDD

Radius of gyration: 12.36 Å; chains: 1; bounding box: 31×31×33 Å

Sequence (88 aa):
MYNSFEHNDGVISEVSADGKSFKVGDLWVTVTPETKMGIDGPTAAAPSEEQLQKEFKVGNIVSGFTTDDVSSGKVNATNIYNNMAPQQ

Organism: NCBI:txid1289167